Protein AF-A0A3D1UEW2-F1 (afdb_monomer_lite)

Radius of gyration: 17.45 Å; chains: 1; bounding box: 42×25×36 Å

pLDDT: mean 95.75, std 2.42, range [81.38, 98.0]

Secondary structure (DSSP, 8-state):
-HHHHHHHHHHTT-------HHHHGGGGGHHHHHHHHHHHHS------SS-TTS-HHHHHHHHH-

Sequence (65 aa):
ERDLVRRITEETGAAFAVSDHWLKGGEGALELAKEVVAACDEPNGFHYLCDLAEPLSARIEKQVK

Foldseek 3Di:
DQVVVCVVCVVVVHHDDFAPCVPVPVVSCVRVVVSVVVVVVDDDDDDDQDDPPDPPVVVVVSVVD

Structure (mmCIF, N/CA/C/O backbone):
data_AF-A0A3D1UEW2-F1
#
_entry.id   AF-A0A3D1UEW2-F1
#
loop_
_atom_site.group_PDB
_atom_site.id
_atom_site.type_symbol
_atom_site.label_atom_id
_atom_site.label_alt_id
_atom_site.label_comp_id
_atom_site.label_asym_id
_atom_site.label_entity_id
_atom_site.label_seq_id
_atom_site.pdbx_PDB_ins_code
_atom_site.Cartn_x
_atom_site.Cartn_y
_atom_site.Cartn_z
_atom_site.occupancy
_atom_site.B_iso_or_equiv
_atom_site.auth_seq_id
_atom_site.auth_comp_id
_atom_site.auth_asym_id
_atom_site.auth_atom_id
_atom_site.pdbx_PDB_model_num
ATOM 1 N N . GLU A 1 1 ? 20.513 0.461 1.719 1.00 91.00 1 GLU A N 1
ATOM 2 C CA . GLU A 1 1 ? 19.286 0.925 2.413 1.00 91.00 1 GLU A CA 1
ATOM 3 C C . GLU A 1 1 ? 18.019 0.238 1.913 1.00 91.00 1 GLU A C 1
ATOM 5 O O . GLU A 1 1 ? 17.243 -0.209 2.741 1.00 91.00 1 GLU A O 1
ATOM 10 N N . ARG A 1 2 ? 17.826 0.082 0.594 1.00 94.56 2 ARG A N 1
ATOM 11 C CA . ARG A 1 2 ? 16.620 -0.536 0.011 1.00 94.56 2 ARG A CA 1
ATOM 12 C C . ARG A 1 2 ? 16.318 -1.927 0.573 1.00 94.56 2 ARG A C 1
ATOM 14 O O . ARG A 1 2 ? 15.179 -2.185 0.923 1.00 94.56 2 ARG A O 1
ATOM 21 N N . ASP A 1 3 ? 17.336 -2.761 0.767 1.00 96.50 3 ASP A N 1
ATOM 22 C CA . ASP A 1 3 ? 17.157 -4.109 1.330 1.00 96.50 3 ASP A CA 1
ATOM 23 C C . ASP A 1 3 ? 16.689 -4.094 2.794 1.00 96.50 3 ASP A C 1
ATOM 25 O O . ASP A 1 3 ? 15.928 -4.958 3.219 1.00 96.50 3 ASP A O 1
ATOM 29 N N . LEU A 1 4 ? 17.114 -3.090 3.572 1.00 97.81 4 LEU A N 1
ATOM 30 C CA . LEU A 1 4 ? 16.641 -2.882 4.943 1.00 97.81 4 LEU A CA 1
ATOM 31 C C . LEU A 1 4 ? 15.164 -2.474 4.942 1.00 97.81 4 LEU A C 1
ATOM 33 O O . LEU A 1 4 ? 14.394 -3.018 5.727 1.00 97.81 4 LEU A O 1
ATOM 37 N N . VAL A 1 5 ? 14.779 -1.549 4.057 1.00 97.62 5 VAL A N 1
ATOM 38 C CA . VAL A 1 5 ? 13.382 -1.113 3.916 1.00 97.62 5 VAL A CA 1
ATOM 39 C C . VAL A 1 5 ? 12.509 -2.277 3.461 1.00 97.62 5 VAL A C 1
ATOM 41 O O . VAL A 1 5 ? 11.521 -2.559 4.125 1.00 97.62 5 VAL A O 1
ATOM 44 N N . ARG A 1 6 ? 12.920 -3.003 2.411 1.00 97.12 6 ARG A N 1
ATOM 45 C CA . ARG A 1 6 ? 12.227 -4.193 1.900 1.00 97.12 6 ARG A CA 1
ATOM 46 C C . ARG A 1 6 ? 11.922 -5.175 3.025 1.00 97.12 6 ARG A C 1
ATOM 48 O O . ARG A 1 6 ? 10.765 -5.502 3.244 1.00 97.12 6 ARG A O 1
ATOM 55 N N . ARG A 1 7 ? 12.949 -5.568 3.785 1.00 97.81 7 ARG A N 1
ATOM 56 C CA . ARG A 1 7 ? 12.791 -6.523 4.884 1.00 97.81 7 ARG A CA 1
ATOM 57 C C . ARG A 1 7 ? 11.805 -6.028 5.947 1.00 97.81 7 ARG A C 1
ATOM 59 O O . ARG A 1 7 ? 10.937 -6.788 6.345 1.00 97.81 7 ARG A O 1
ATOM 66 N N . ILE A 1 8 ? 11.922 -4.776 6.396 1.00 97.88 8 ILE A N 1
ATOM 67 C CA . ILE A 1 8 ? 11.018 -4.228 7.423 1.00 97.88 8 ILE A CA 1
ATOM 68 C C . ILE A 1 8 ? 9.576 -4.141 6.899 1.00 97.88 8 ILE A C 1
ATOM 70 O O . ILE A 1 8 ? 8.644 -4.413 7.646 1.00 97.88 8 ILE A O 1
ATOM 74 N N . THR A 1 9 ? 9.375 -3.772 5.631 1.00 97.56 9 THR A N 1
ATOM 75 C CA . THR A 1 9 ? 8.044 -3.715 5.008 1.00 97.56 9 THR A CA 1
ATOM 76 C C . THR A 1 9 ? 7.421 -5.106 4.882 1.00 97.56 9 THR A C 1
ATOM 78 O O . THR A 1 9 ? 6.270 -5.299 5.260 1.00 97.56 9 THR A O 1
ATOM 81 N N . GLU A 1 10 ? 8.187 -6.093 4.426 1.00 95.56 10 GLU A N 1
ATOM 82 C CA . GLU A 1 10 ? 7.707 -7.473 4.291 1.00 95.56 10 GLU A CA 1
ATOM 83 C C . GLU A 1 10 ? 7.412 -8.110 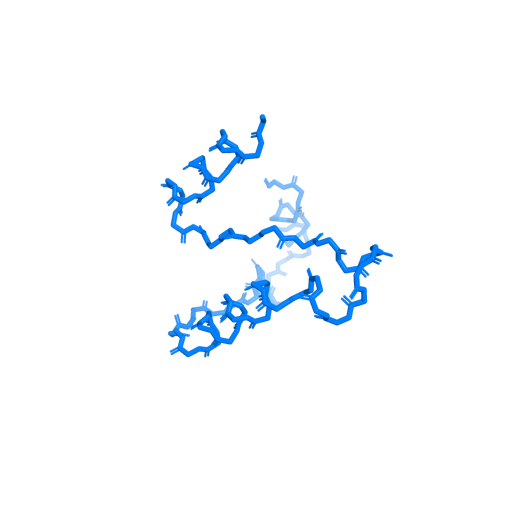5.667 1.00 95.56 10 GLU A C 1
ATOM 85 O O . GLU A 1 10 ? 6.443 -8.854 5.805 1.00 95.56 10 GLU A O 1
ATOM 90 N N . GLU A 1 11 ? 8.169 -7.760 6.719 1.00 97.81 11 GLU A N 1
ATOM 91 C CA . GLU A 1 11 ? 7.909 -8.182 8.109 1.00 97.81 11 GLU A CA 1
ATOM 92 C C . GLU A 1 11 ? 6.545 -7.696 8.648 1.00 97.81 11 GLU A C 1
ATOM 94 O O . GLU A 1 11 ? 5.979 -8.344 9.531 1.00 97.81 11 GLU A O 1
ATOM 99 N N . THR A 1 12 ? 5.982 -6.596 8.126 1.00 96.06 12 THR A N 1
ATOM 100 C CA . THR A 1 12 ? 4.627 -6.132 8.496 1.00 96.06 12 THR A CA 1
ATOM 101 C C . THR A 1 12 ? 3.517 -6.766 7.656 1.00 96.06 12 THR A C 1
ATOM 103 O O . THR A 1 12 ? 2.342 -6.475 7.884 1.00 96.06 12 THR A O 1
ATOM 106 N N . GLY A 1 13 ? 3.872 -7.627 6.696 1.00 93.19 13 GLY A N 1
ATOM 107 C CA . GLY A 1 13 ? 2.945 -8.205 5.722 1.00 93.19 13 GLY A CA 1
ATOM 108 C C . GLY A 1 13 ? 2.590 -7.264 4.568 1.00 93.19 13 GLY A C 1
ATOM 109 O O . GLY A 1 13 ? 1.677 -7.567 3.807 1.00 93.19 13 GLY A O 1
ATOM 110 N N . ALA A 1 14 ? 3.275 -6.125 4.431 1.00 95.12 14 ALA A N 1
ATOM 111 C CA . ALA A 1 14 ? 3.088 -5.224 3.300 1.00 95.12 14 ALA A CA 1
ATOM 112 C C . ALA A 1 14 ? 3.996 -5.616 2.120 1.00 95.12 14 ALA A C 1
ATOM 114 O O . ALA A 1 14 ? 5.134 -6.046 2.305 1.00 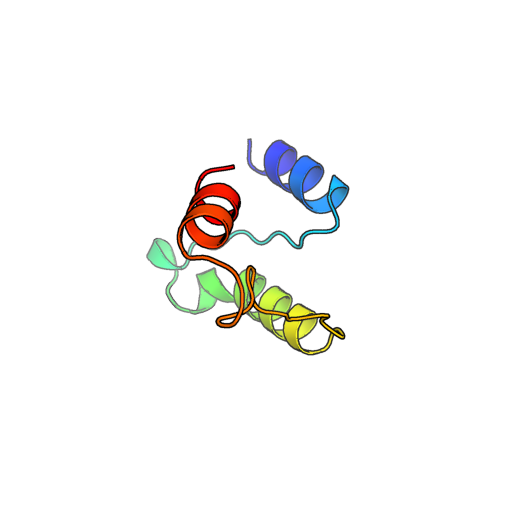95.12 14 ALA A O 1
ATOM 115 N N . ALA A 1 15 ? 3.507 -5.420 0.894 1.00 95.56 15 ALA A N 1
ATOM 116 C CA . ALA A 1 15 ? 4.297 -5.613 -0.321 1.00 95.56 15 ALA A CA 1
ATOM 117 C C . ALA A 1 15 ? 5.319 -4.477 -0.524 1.00 95.56 15 ALA A C 1
ATOM 119 O O . ALA A 1 15 ? 5.095 -3.331 -0.120 1.00 95.56 15 ALA A O 1
ATOM 120 N N . PHE A 1 16 ? 6.430 -4.777 -1.202 1.00 97.06 16 PHE A N 1
ATOM 121 C CA . PHE A 1 16 ? 7.477 -3.805 -1.524 1.00 97.06 16 PHE A CA 1
ATOM 122 C C . PHE A 1 16 ? 7.987 -3.986 -2.961 1.00 97.06 16 PHE A C 1
ATOM 124 O O . PHE A 1 16 ? 8.380 -5.080 -3.360 1.00 97.06 16 PHE A O 1
ATOM 131 N N . ALA A 1 17 ? 8.093 -2.878 -3.700 1.00 97.12 17 ALA A N 1
ATOM 132 C CA . ALA A 1 17 ? 8.695 -2.831 -5.031 1.00 97.12 17 ALA A CA 1
ATOM 133 C C . ALA A 1 17 ? 9.581 -1.594 -5.200 1.00 97.12 17 ALA A C 1
ATOM 135 O O . ALA A 1 17 ? 9.264 -0.510 -4.701 1.00 97.12 17 ALA A O 1
ATOM 136 N N . VAL A 1 18 ? 10.665 -1.729 -5.966 1.00 95.88 18 VAL A N 1
ATOM 137 C CA . VAL A 1 18 ? 11.455 -0.575 -6.414 1.00 95.88 18 VAL A CA 1
ATOM 138 C C . VAL A 1 18 ? 10.905 -0.078 -7.748 1.00 95.88 18 VAL A C 1
ATOM 140 O O . VAL A 1 18 ? 10.616 -0.861 -8.649 1.00 95.88 18 VAL A O 1
ATOM 143 N N . SER A 1 19 ? 10.782 1.241 -7.903 1.00 96.94 19 SER A N 1
ATOM 144 C CA . SER A 1 19 ? 10.433 1.839 -9.189 1.00 96.94 19 SER A CA 1
ATOM 145 C C . SER A 1 19 ? 11.396 2.955 -9.571 1.00 96.94 19 SER A C 1
ATOM 147 O O . SER A 1 19 ? 11.491 3.970 -8.887 1.00 96.94 19 SER A O 1
ATOM 149 N N . ASP A 1 20 ? 12.048 2.781 -10.720 1.00 97.44 20 ASP A N 1
ATOM 150 C CA . ASP A 1 20 ? 12.928 3.774 -11.343 1.00 97.44 20 ASP A CA 1
ATOM 151 C C . ASP A 1 20 ? 12.250 4.392 -12.586 1.00 97.44 20 ASP A C 1
ATOM 153 O O . ASP A 1 20 ? 12.902 4.713 -13.583 1.00 97.44 20 ASP A O 1
ATOM 157 N N . HIS A 1 21 ? 10.917 4.531 -12.567 1.00 96.94 21 HIS A N 1
ATOM 158 C CA . HIS A 1 21 ? 10.132 5.015 -13.712 1.00 96.94 21 HIS A CA 1
ATOM 159 C C . HIS A 1 21 ? 10.478 6.448 -14.126 1.00 96.94 21 HIS A C 1
ATOM 161 O O . HIS A 1 21 ? 10.385 6.788 -15.302 1.00 96.94 21 HIS A O 1
ATOM 167 N N . TRP A 1 22 ? 10.935 7.275 -13.183 1.00 97.19 22 TRP A N 1
ATOM 168 C CA . TRP A 1 22 ? 11.478 8.598 -13.488 1.00 97.19 22 TRP A CA 1
ATOM 169 C C . TRP A 1 22 ? 12.635 8.526 -14.504 1.00 97.19 22 TRP A C 1
ATOM 171 O O . TRP A 1 22 ? 12.744 9.394 -15.364 1.00 97.19 22 TRP A O 1
ATOM 181 N N . LEU A 1 23 ? 13.462 7.474 -14.443 1.00 97.94 23 LEU A N 1
ATOM 182 C CA . LEU A 1 23 ? 14.603 7.268 -15.341 1.00 97.94 23 LEU A CA 1
ATOM 183 C C . LEU A 1 23 ? 14.241 6.428 -16.575 1.00 97.94 23 LEU A C 1
ATOM 185 O O . LEU A 1 23 ? 14.719 6.707 -17.671 1.00 97.94 23 LEU A O 1
ATOM 189 N N . LYS A 1 24 ? 13.440 5.372 -16.392 1.00 97.94 24 LYS A N 1
ATOM 190 C CA . LYS A 1 24 ? 13.195 4.328 -17.409 1.00 97.94 24 LYS A CA 1
ATOM 191 C C . LYS A 1 24 ? 11.771 4.333 -17.979 1.00 97.94 24 LYS A C 1
ATOM 193 O O . LYS A 1 24 ? 11.375 3.396 -18.668 1.00 97.94 24 LYS A O 1
ATOM 198 N N . GLY A 1 25 ? 10.970 5.351 -17.671 1.00 97.44 25 GLY A N 1
ATOM 199 C CA . GLY A 1 25 ? 9.559 5.399 -18.047 1.00 97.44 25 GLY A CA 1
ATOM 200 C C . GLY A 1 25 ? 8.787 4.180 -17.531 1.00 97.44 25 GLY A C 1
ATOM 201 O O . GLY A 1 25 ? 9.057 3.669 -16.445 1.00 97.44 25 GLY A O 1
ATOM 202 N N . GLY A 1 26 ? 7.841 3.685 -18.331 1.00 97.25 26 GLY A N 1
ATOM 203 C CA . GLY A 1 26 ? 6.997 2.546 -17.951 1.00 97.25 26 GLY A CA 1
ATOM 204 C C . GLY A 1 26 ? 7.774 1.265 -17.625 1.00 97.25 26 GLY A C 1
ATOM 205 O O . GLY A 1 26 ? 7.371 0.528 -16.730 1.00 97.25 26 GLY A O 1
ATOM 206 N N . GLU A 1 27 ? 8.919 1.023 -18.272 1.00 97.69 27 GLU A N 1
ATOM 207 C CA . GLU A 1 27 ? 9.754 -0.157 -17.998 1.00 97.69 27 GLU A CA 1
ATOM 208 C C . GLU A 1 27 ? 10.263 -0.162 -16.546 1.00 97.69 27 GLU A C 1
ATOM 210 O O . GLU A 1 27 ? 10.250 -1.193 -15.875 1.00 97.69 27 GLU A O 1
ATOM 215 N N . GLY A 1 28 ? 10.612 1.016 -16.015 1.00 97.81 28 GLY A N 1
ATOM 216 C CA . GLY A 1 28 ? 11.019 1.195 -14.619 1.00 97.81 28 GLY A CA 1
ATOM 217 C C . GLY A 1 28 ? 9.887 1.070 -13.595 1.00 97.81 28 GLY A C 1
ATOM 218 O O . GLY A 1 28 ? 10.153 1.139 -12.396 1.00 97.81 28 GLY A O 1
ATOM 219 N N . ALA A 1 29 ? 8.635 0.918 -14.031 1.00 97.88 29 ALA A N 1
ATOM 220 C CA . ALA A 1 29 ? 7.473 0.704 -13.167 1.00 97.88 29 ALA A CA 1
ATOM 221 C C . ALA A 1 29 ? 6.971 -0.749 -13.175 1.00 97.88 29 ALA A C 1
ATOM 223 O O . ALA A 1 29 ? 6.022 -1.054 -12.459 1.00 97.88 29 ALA A O 1
ATOM 224 N N . LEU A 1 30 ? 7.573 -1.649 -13.963 1.00 98.00 30 LEU A N 1
ATOM 225 C CA . LEU A 1 30 ? 7.036 -3.000 -14.158 1.00 98.00 30 LEU A CA 1
ATOM 226 C C . LEU A 1 30 ? 6.995 -3.846 -12.879 1.00 98.00 30 LEU A C 1
ATOM 228 O O . LEU A 1 30 ? 6.045 -4.603 -12.709 1.00 98.00 30 LEU A O 1
ATOM 232 N N . GLU A 1 31 ? 7.994 -3.738 -11.994 1.00 96.75 31 GLU A N 1
ATOM 233 C CA . GLU A 1 31 ? 7.982 -4.428 -10.690 1.00 96.75 31 GLU A CA 1
ATOM 234 C C . GLU A 1 31 ? 6.798 -3.939 -9.847 1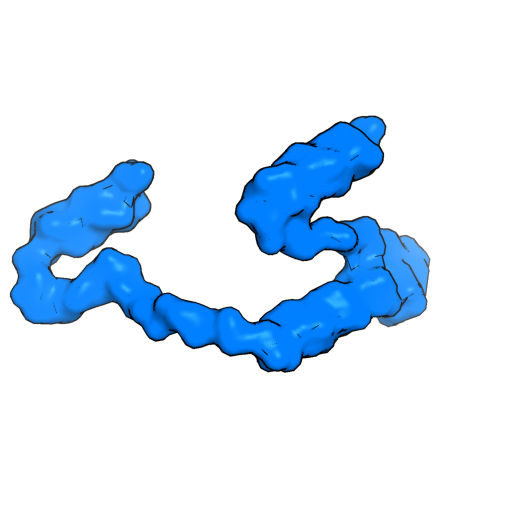.00 96.75 31 GLU A C 1
ATOM 236 O O . GLU A 1 31 ? 5.951 -4.733 -9.454 1.00 96.75 31 GLU A O 1
ATOM 241 N N . LEU A 1 32 ? 6.671 -2.617 -9.683 1.00 97.44 32 LEU A N 1
ATOM 242 C CA . LEU A 1 32 ? 5.562 -1.995 -8.959 1.00 97.44 32 LEU A CA 1
ATOM 243 C C . LEU A 1 32 ? 4.195 -2.380 -9.541 1.00 97.44 32 LEU A C 1
ATOM 245 O O . LEU A 1 32 ? 3.277 -2.695 -8.793 1.00 97.44 32 LEU A O 1
ATOM 249 N N . ALA A 1 33 ? 4.054 -2.379 -10.868 1.00 97.94 33 ALA A N 1
ATOM 250 C CA . ALA A 1 33 ? 2.800 -2.734 -11.524 1.00 97.94 33 ALA A CA 1
ATOM 251 C C . ALA A 1 33 ? 2.376 -4.180 -11.219 1.00 97.94 33 ALA A C 1
ATOM 253 O O . ALA A 1 33 ? 1.195 -4.429 -10.996 1.00 97.94 33 ALA A O 1
ATOM 254 N N . LYS A 1 34 ? 3.327 -5.122 -11.184 1.00 97.56 34 LYS A N 1
ATOM 255 C CA . LYS A 1 34 ? 3.045 -6.526 -10.852 1.00 97.56 34 LYS A CA 1
ATOM 256 C C . LYS A 1 34 ? 2.586 -6.687 -9.407 1.00 97.56 34 LYS A C 1
ATOM 258 O O . LYS A 1 34 ? 1.581 -7.354 -9.188 1.00 97.56 34 LYS A O 1
ATOM 263 N N . GLU A 1 35 ? 3.266 -6.045 -8.458 1.00 97.00 35 GLU A N 1
ATOM 264 C CA . GLU A 1 35 ? 2.881 -6.096 -7.040 1.00 97.00 35 GLU A CA 1
ATOM 265 C C . GLU A 1 35 ? 1.493 -5.485 -6.802 1.00 97.00 35 GLU A C 1
ATOM 267 O O . GLU A 1 35 ? 0.689 -6.039 -6.060 1.00 97.00 35 GLU A O 1
ATOM 272 N N . VAL A 1 36 ? 1.162 -4.380 -7.482 1.00 96.62 36 VAL A N 1
ATOM 273 C CA . VAL A 1 36 ? -0.176 -3.770 -7.389 1.00 96.62 36 VAL A CA 1
ATOM 274 C C . VAL A 1 36 ? -1.255 -4.703 -7.937 1.00 96.62 36 VAL A C 1
ATOM 276 O O . VAL A 1 36 ? -2.297 -4.851 -7.306 1.00 96.62 36 VAL A O 1
ATOM 279 N N . VAL A 1 37 ? -1.019 -5.341 -9.090 1.00 97.88 37 VAL A N 1
ATOM 280 C CA . VAL A 1 37 ? -1.968 -6.312 -9.658 1.00 97.88 37 VAL A CA 1
ATOM 281 C C . VAL A 1 37 ? -2.169 -7.490 -8.707 1.00 97.88 37 VAL A C 1
ATOM 283 O O . VAL A 1 37 ? -3.311 -7.839 -8.433 1.00 97.88 37 VAL A O 1
ATOM 286 N N . ALA A 1 38 ? -1.087 -8.042 -8.149 1.00 96.25 38 ALA A N 1
ATOM 287 C CA . ALA A 1 38 ? -1.172 -9.127 -7.175 1.00 96.25 38 ALA A 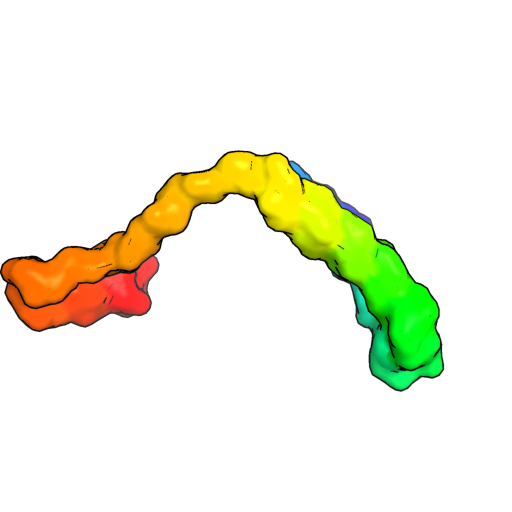CA 1
ATOM 288 C C . ALA A 1 38 ? -1.979 -8.719 -5.930 1.00 96.25 38 ALA A C 1
ATOM 290 O O . ALA A 1 38 ? -2.872 -9.450 -5.515 1.00 96.25 38 ALA A O 1
ATOM 291 N N . ALA A 1 39 ? -1.747 -7.518 -5.390 1.00 95.25 39 ALA A N 1
ATOM 292 C CA . ALA A 1 39 ? -2.508 -6.998 -4.254 1.00 95.25 39 ALA A CA 1
ATOM 293 C C . ALA A 1 39 ? -4.002 -6.791 -4.570 1.00 95.25 39 ALA A C 1
ATOM 295 O O . ALA A 1 39 ? -4.844 -6.922 -3.684 1.00 95.25 39 ALA A O 1
ATOM 296 N N . CYS A 1 40 ? -4.358 -6.471 -5.820 1.00 96.12 40 CYS A N 1
ATOM 297 C CA . CYS A 1 40 ? -5.759 -6.372 -6.241 1.00 96.12 40 CYS A CA 1
ATOM 298 C C . CYS A 1 40 ? -6.479 -7.727 -6.288 1.00 96.12 40 CYS A C 1
ATOM 300 O O . CYS A 1 40 ? -7.704 -7.749 -6.165 1.00 96.12 40 CYS A O 1
ATOM 302 N N . ASP A 1 41 ? -5.743 -8.826 -6.461 1.00 96.38 41 ASP A N 1
ATOM 303 C CA . ASP A 1 41 ? -6.303 -10.181 -6.460 1.00 96.38 41 ASP A CA 1
ATOM 304 C C . ASP A 1 41 ? -6.522 -10.722 -5.031 1.00 96.38 41 ASP A C 1
ATOM 306 O O . ASP A 1 41 ? -7.210 -11.729 -4.839 1.00 96.38 41 ASP A O 1
ATOM 310 N N . GLU A 1 42 ? -5.984 -10.046 -4.010 1.00 94.62 42 GLU A N 1
ATOM 311 C CA . GLU A 1 42 ? -6.166 -10.409 -2.605 1.00 94.62 42 GLU A CA 1
ATOM 312 C C . GLU A 1 42 ? -7.467 -9.834 -2.005 1.00 94.62 42 GLU A C 1
ATOM 314 O O . GLU A 1 42 ? -7.879 -8.706 -2.304 1.00 94.62 42 GLU A O 1
ATOM 319 N N . PRO A 1 43 ? -8.144 -10.578 -1.109 1.00 94.50 43 PRO A N 1
ATOM 320 C CA . PRO A 1 43 ? -9.304 -10.057 -0.398 1.00 94.50 43 PRO A CA 1
ATOM 321 C C . PRO A 1 43 ? -8.892 -8.918 0.545 1.00 94.50 43 PRO A C 1
ATOM 323 O O . PRO A 1 43 ? -7.93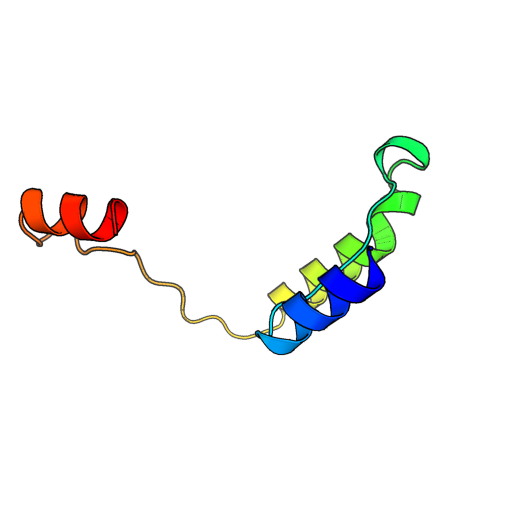7 -9.041 1.307 1.00 94.50 43 PRO A O 1
ATOM 326 N N . ASN A 1 44 ? -9.669 -7.833 0.569 1.00 94.31 44 ASN A N 1
ATOM 327 C CA . ASN A 1 44 ? -9.463 -6.725 1.502 1.00 94.31 44 ASN A CA 1
ATOM 328 C C . ASN A 1 44 ? -10.684 -6.501 2.410 1.00 94.31 44 ASN A C 1
ATOM 330 O O . ASN A 1 44 ? -11.824 -6.771 2.037 1.00 94.31 44 ASN A O 1
ATOM 334 N N . GLY A 1 45 ? -10.427 -5.999 3.620 1.00 94.12 45 GLY A N 1
ATOM 335 C CA . GLY A 1 45 ? -11.438 -5.672 4.631 1.00 94.12 45 GLY A CA 1
ATOM 336 C C . GLY A 1 45 ? -11.712 -4.171 4.736 1.00 94.12 45 GLY A C 1
ATOM 337 O O . GLY A 1 45 ? -11.727 -3.634 5.846 1.00 94.12 45 GLY A O 1
ATOM 338 N N . PHE A 1 46 ? -11.847 -3.476 3.602 1.00 95.06 46 PHE A N 1
ATOM 339 C CA . PHE A 1 46 ? -12.009 -2.021 3.586 1.00 95.06 46 PHE A CA 1
ATOM 340 C C . PHE A 1 46 ? -13.236 -1.559 4.388 1.00 95.06 46 PHE A C 1
ATOM 342 O O . PHE A 1 46 ? -14.358 -2.021 4.184 1.00 95.06 46 PHE A O 1
ATOM 349 N N . HIS A 1 47 ? -13.012 -0.594 5.276 1.00 93.75 47 HIS A N 1
ATOM 350 C CA . HIS A 1 47 ? -14.038 0.116 6.028 1.00 93.75 47 HIS A CA 1
ATOM 351 C C . HIS A 1 47 ? -13.589 1.562 6.245 1.00 93.75 47 HIS A C 1
ATOM 353 O O . HIS A 1 47 ? -12.394 1.864 6.257 1.00 93.75 47 HIS A O 1
ATOM 359 N N . TYR A 1 48 ? -14.545 2.473 6.421 1.00 94.31 48 TYR A N 1
ATOM 360 C CA . TYR A 1 48 ? -14.217 3.843 6.800 1.00 94.31 48 TYR A CA 1
ATOM 361 C C . TYR A 1 48 ? -13.638 3.879 8.215 1.00 94.31 48 TYR A C 1
ATOM 363 O O . TYR A 1 48 ? -14.098 3.165 9.103 1.00 94.31 48 TYR A O 1
ATOM 371 N N . LEU A 1 49 ? -12.670 4.770 8.437 1.00 94.06 49 LEU A N 1
ATOM 372 C CA . LEU A 1 49 ? -12.022 4.951 9.740 1.00 94.06 49 LEU A CA 1
ATOM 373 C C . LEU A 1 49 ? -13.011 5.340 10.858 1.00 94.06 49 LEU A C 1
ATOM 375 O O . LEU A 1 49 ? -12.794 5.037 12.030 1.00 94.06 49 LEU A O 1
ATOM 379 N N . CYS A 1 50 ? -14.100 6.028 10.509 1.00 94.19 50 CYS A N 1
ATOM 380 C CA . CYS A 1 50 ? -15.149 6.417 11.445 1.00 94.19 50 CYS A CA 1
ATOM 381 C C . CYS A 1 50 ? -16.527 6.413 10.774 1.00 94.19 50 CYS A C 1
ATOM 383 O O . CYS A 1 50 ? -16.635 6.689 9.575 1.00 94.19 50 CYS A O 1
ATOM 385 N N . ASP A 1 51 ? -17.569 6.125 11.555 1.00 92.44 51 ASP A N 1
ATOM 386 C CA . ASP A 1 51 ? -18.958 6.235 11.109 1.00 92.44 51 ASP A CA 1
ATOM 387 C C . ASP A 1 51 ? -19.418 7.705 11.153 1.00 92.44 51 ASP A C 1
ATOM 389 O O . ASP A 1 51 ? -19.049 8.476 12.042 1.00 92.44 51 ASP A O 1
ATOM 393 N N . LEU A 1 52 ? -20.245 8.111 10.190 1.00 92.81 52 LEU A N 1
ATOM 394 C CA . LEU A 1 52 ? -20.859 9.438 10.157 1.00 92.81 52 LEU A CA 1
ATOM 395 C C . LEU A 1 52 ? -21.865 9.665 11.292 1.00 92.81 52 LEU A C 1
ATOM 397 O O . LEU A 1 52 ? -22.131 10.821 11.623 1.00 92.81 52 LEU A O 1
ATOM 401 N N . ALA A 1 53 ? -22.398 8.597 11.887 1.00 94.56 53 ALA A N 1
ATOM 402 C CA . ALA A 1 53 ? -23.257 8.664 13.065 1.00 94.56 53 ALA A CA 1
ATOM 403 C C . ALA A 1 53 ? -22.484 8.949 14.369 1.00 94.56 53 ALA A C 1
ATOM 405 O O . ALA A 1 53 ? -23.094 9.329 15.371 1.00 94.56 53 ALA A O 1
ATOM 406 N N . GLU A 1 54 ? -21.155 8.787 14.383 1.00 94.88 54 GLU A N 1
ATOM 407 C CA . GLU A 1 54 ? -20.335 9.121 15.550 1.00 94.88 54 GLU A CA 1
ATOM 408 C C . GLU A 1 54 ? -20.286 10.643 15.789 1.00 94.88 54 GLU A C 1
ATOM 410 O O . GLU A 1 54 ? -20.245 11.429 14.834 1.00 94.88 54 GLU A O 1
ATOM 415 N N . PRO A 1 55 ? -20.208 11.096 17.057 1.00 96.56 55 PRO A N 1
ATOM 416 C CA . PRO A 1 55 ? -19.975 12.501 17.370 1.00 96.56 55 PRO A CA 1
ATOM 417 C C . PRO A 1 55 ? -18.724 13.048 16.670 1.00 96.56 55 PRO A C 1
ATOM 419 O O . PRO A 1 55 ? -17.690 12.383 16.605 1.00 96.56 55 PRO A O 1
ATOM 422 N N . LEU A 1 56 ? -18.788 14.302 16.207 1.00 95.25 56 LEU A N 1
ATOM 423 C CA . LEU A 1 56 ? -17.687 14.953 15.484 1.00 95.25 56 LEU A CA 1
ATOM 424 C C . LEU A 1 56 ? -16.353 14.889 16.245 1.00 95.25 56 LEU A C 1
ATOM 426 O O . LEU A 1 56 ? -15.317 14.641 15.637 1.00 95.25 56 LEU A O 1
ATOM 430 N N . SER A 1 57 ? -16.376 15.076 17.567 1.00 95.06 57 SER A N 1
ATOM 431 C CA . SER A 1 57 ? -15.176 15.007 18.407 1.00 95.06 57 SER A CA 1
ATOM 432 C C . SER A 1 57 ? -14.498 13.635 18.360 1.00 95.06 57 SER A C 1
ATOM 434 O O . SER A 1 57 ? -13.280 13.580 18.226 1.00 95.06 57 SER A O 1
ATOM 436 N N . ALA A 1 58 ? -15.267 12.542 18.398 1.00 95.62 58 ALA A N 1
ATOM 437 C CA . ALA A 1 58 ? -14.739 11.178 18.322 1.00 95.62 58 ALA A CA 1
ATOM 438 C C . ALA A 1 58 ? -14.124 10.886 16.945 1.00 95.62 58 ALA A C 1
ATOM 440 O O . ALA A 1 58 ? -13.060 10.276 16.846 1.00 95.62 58 ALA A O 1
ATOM 441 N N . ARG A 1 59 ? -14.753 11.390 15.876 1.00 96.06 59 ARG A N 1
ATOM 442 C CA . ARG A 1 59 ? -14.230 11.281 14.506 1.00 96.06 59 ARG A CA 1
ATOM 443 C C . ARG A 1 59 ? -12.900 12.020 14.341 1.00 96.06 59 ARG A C 1
ATOM 445 O O . ARG A 1 59 ? -11.988 11.481 13.725 1.00 96.06 59 ARG A O 1
ATOM 452 N N . ILE A 1 60 ? -12.778 13.223 14.911 1.00 95.25 60 ILE A N 1
ATOM 453 C CA . ILE A 1 60 ? -11.523 13.995 14.918 1.00 95.25 60 ILE A CA 1
ATOM 454 C C . ILE A 1 60 ? -10.449 13.257 15.723 1.00 95.25 60 ILE A C 1
ATOM 456 O O . ILE A 1 60 ? -9.320 13.127 15.261 1.00 95.25 60 ILE A O 1
ATOM 460 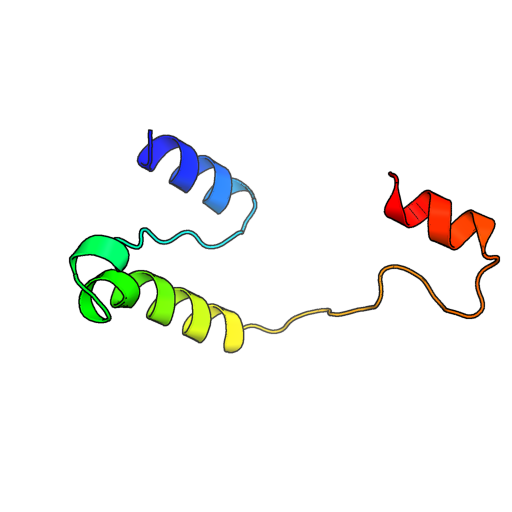N N . GLU A 1 61 ? -10.793 12.736 16.902 1.00 95.25 61 GLU A N 1
ATOM 461 C CA . GLU A 1 61 ? -9.843 12.013 17.753 1.00 95.25 61 GLU A CA 1
ATOM 462 C C . GLU A 1 61 ? -9.246 10.787 17.045 1.00 95.25 61 GLU A C 1
ATOM 464 O O . GLU A 1 61 ? -8.033 10.596 17.097 1.00 95.25 61 GLU A O 1
ATOM 469 N N . LYS A 1 62 ? -10.067 10.010 16.325 1.00 95.00 62 LYS A N 1
ATOM 470 C CA . LYS A 1 62 ? -9.613 8.859 15.525 1.00 95.00 62 LYS A CA 1
ATOM 471 C C . LYS A 1 62 ? -8.699 9.224 14.350 1.00 95.00 62 LYS A C 1
ATOM 473 O O . LYS A 1 62 ? -7.985 8.358 13.873 1.00 95.00 62 LYS A O 1
ATOM 478 N N . GLN A 1 63 ? -8.759 10.452 13.834 1.00 93.12 63 GLN A N 1
ATOM 479 C CA . GLN A 1 63 ? -7.933 10.889 12.696 1.00 93.12 63 GLN A CA 1
ATOM 480 C C . GLN A 1 63 ? -6.568 11.430 13.127 1.00 93.12 63 GLN A C 1
ATOM 482 O O . GLN A 1 63 ? -5.640 11.466 12.323 1.00 93.12 63 GLN A O 1
ATOM 487 N N . VAL A 1 64 ? -6.472 11.916 14.366 1.00 94.56 64 VAL A N 1
ATOM 488 C CA . VAL A 1 64 ? -5.264 12.557 14.906 1.00 94.56 64 VAL A CA 1
ATOM 489 C C . VAL A 1 64 ? -4.385 11.565 15.678 1.00 94.56 64 VAL A C 1
ATOM 491 O O . VAL A 1 64 ? -3.201 11.836 15.873 1.00 94.56 64 VAL A O 1
ATOM 494 N N . LYS A 1 65 ? -4.952 10.441 16.127 1.00 81.38 65 LYS A N 1
ATOM 495 C CA . LYS A 1 65 ? -4.244 9.350 16.809 1.00 81.38 65 LYS A CA 1
ATOM 496 C C . LYS A 1 65 ? -3.897 8.231 15.840 1.00 81.38 65 LYS A C 1
ATOM 498 O O . LYS A 1 65 ? -2.783 7.689 15.993 1.00 81.38 65 LYS A O 1
#